Protein AF-A0A0D2YK38-F1 (afdb_monomer_lite)

Foldseek 3Di:
DAFDAFEAAADEDEQDPQQLDWDALDPPGQKTFTQWDAACDPVHPRRIWGNQSRDGHGPPVQDTDHPPPHRGAYPPYPYAYVPQVQRNPDPDDDDRPRPRMDGD

Radius of gyration: 13.83 Å; chains: 1; bounding box: 32×27×35 Å

pLDDT: mean 75.53, std 9.94, range [49.34, 88.62]

Structure (mmCIF, N/CA/C/O backbone):
data_AF-A0A0D2YK38-F1
#
_entry.id   AF-A0A0D2YK38-F1
#
loop_
_atom_site.group_PDB
_atom_site.id
_atom_site.type_symbol
_atom_site.label_atom_id
_atom_site.label_alt_id
_atom_site.label_comp_id
_atom_site.label_asym_id
_atom_site.label_entity_id
_atom_site.label_seq_id
_atom_site.pdbx_PDB_ins_code
_atom_site.Cartn_x
_atom_site.Cartn_y
_atom_site.Cartn_z
_atom_site.occupancy
_atom_site.B_iso_or_equiv
_atom_site.auth_seq_id
_atom_site.auth_comp_id
_atom_site.auth_asym_id
_atom_site.auth_atom_id
_atom_site.pdbx_PDB_model_num
ATOM 1 N N . SER A 1 1 ? 5.611 14.856 10.402 1.00 52.41 1 SER A N 1
ATOM 2 C CA . SER A 1 1 ? 4.220 15.186 10.032 1.00 52.41 1 SER A CA 1
ATOM 3 C C . SER A 1 1 ? 3.268 14.334 10.857 1.00 52.41 1 SER A C 1
ATOM 5 O O . SER A 1 1 ? 3.660 13.229 11.221 1.00 52.41 1 SER A O 1
ATOM 7 N N . ALA A 1 2 ? 2.065 14.821 11.177 1.00 63.31 2 ALA A N 1
ATOM 8 C CA . ALA A 1 2 ? 1.031 13.990 11.799 1.00 63.31 2 ALA A CA 1
ATOM 9 C C . ALA A 1 2 ? 0.548 12.938 10.785 1.00 63.31 2 ALA A C 1
ATOM 11 O O . ALA A 1 2 ? 0.326 13.271 9.622 1.00 63.31 2 ALA A O 1
ATOM 12 N N . ARG A 1 3 ? 0.430 11.668 11.197 1.00 67.94 3 ARG A N 1
ATOM 13 C CA . ARG A 1 3 ? -0.064 10.600 10.313 1.00 67.94 3 ARG A CA 1
ATOM 14 C C . ARG A 1 3 ? -1.569 10.770 10.079 1.00 67.94 3 ARG A C 1
ATOM 16 O O . ARG A 1 3 ? -2.302 11.125 11.000 1.00 67.94 3 ARG A O 1
ATOM 23 N N . THR A 1 4 ? -2.035 10.485 8.867 1.00 80.62 4 THR A N 1
ATOM 24 C CA . THR A 1 4 ? -3.462 10.529 8.521 1.00 80.62 4 THR A CA 1
ATOM 25 C C . THR A 1 4 ? -4.203 9.353 9.164 1.00 80.62 4 THR A C 1
ATOM 27 O O . THR A 1 4 ? -3.755 8.212 9.079 1.00 80.62 4 THR A O 1
ATOM 30 N N . ASN A 1 5 ? -5.352 9.604 9.798 1.00 81.69 5 ASN A N 1
ATOM 31 C CA . ASN A 1 5 ? -6.241 8.535 10.261 1.00 81.69 5 ASN A CA 1
ATOM 32 C C . ASN A 1 5 ? -7.038 7.989 9.063 1.00 81.69 5 ASN A C 1
ATOM 34 O O . ASN A 1 5 ? -7.910 8.680 8.528 1.00 81.69 5 ASN A O 1
ATOM 38 N N . LEU A 1 6 ? -6.757 6.744 8.678 1.00 82.50 6 LEU A N 1
ATOM 39 C CA . LEU A 1 6 ? -7.365 6.065 7.529 1.00 82.50 6 LEU A CA 1
ATOM 40 C C . LEU A 1 6 ? -8.784 5.551 7.801 1.00 82.50 6 LEU A C 1
ATOM 42 O O . LEU A 1 6 ? -9.504 5.208 6.867 1.00 82.50 6 LEU A O 1
ATOM 46 N N . GLY A 1 7 ? -9.214 5.568 9.060 1.00 86.12 7 GLY A N 1
ATOM 47 C CA . GLY A 1 7 ? -10.483 5.027 9.528 1.00 86.12 7 GLY A CA 1
ATOM 48 C C . GLY A 1 7 ? -10.342 3.685 10.241 1.00 86.12 7 GLY A C 1
ATOM 49 O O . GLY A 1 7 ? -9.225 3.267 10.554 1.00 86.12 7 GLY A O 1
ATOM 50 N N . PRO A 1 8 ? -11.484 3.052 10.557 1.00 85.88 8 PRO A N 1
ATOM 51 C CA . PRO A 1 8 ? -11.504 1.770 11.235 1.00 85.88 8 PRO A CA 1
ATOM 52 C C . PRO A 1 8 ? -11.043 0.636 10.312 1.00 85.88 8 PRO A C 1
ATOM 54 O O . PRO A 1 8 ? -11.423 0.601 9.143 1.00 85.88 8 PRO A O 1
ATOM 57 N N . LEU A 1 9 ? -10.289 -0.315 10.862 1.00 83.81 9 LEU A N 1
ATOM 58 C CA . LEU A 1 9 ? -9.950 -1.584 10.216 1.00 83.81 9 LEU A CA 1
ATOM 59 C C . LEU A 1 9 ? -10.381 -2.731 11.131 1.00 83.81 9 LEU A C 1
ATOM 61 O O . LEU A 1 9 ? -9.655 -3.176 12.017 1.00 83.81 9 LEU A O 1
ATOM 65 N N . THR A 1 10 ? -11.638 -3.132 10.984 1.00 82.38 10 THR A N 1
ATOM 66 C CA . THR A 1 10 ? -12.315 -4.057 11.910 1.00 82.38 10 THR A CA 1
ATOM 67 C C . THR A 1 10 ? -12.630 -5.404 11.279 1.00 82.38 10 THR A C 1
ATOM 69 O O . THR A 1 10 ? -13.307 -6.223 11.887 1.00 82.38 10 THR A O 1
ATOM 72 N N . THR A 1 11 ? -12.204 -5.601 10.038 1.00 81.44 11 THR A N 1
ATOM 73 C CA . THR A 1 11 ? -12.379 -6.831 9.275 1.00 81.44 11 THR A CA 1
ATOM 74 C C . THR A 1 11 ? -11.017 -7.270 8.785 1.00 81.44 11 THR A C 1
ATOM 76 O O . THR A 1 11 ? -10.233 -6.425 8.341 1.00 81.44 11 THR A O 1
ATOM 79 N N . GLU A 1 12 ? -10.763 -8.574 8.816 1.00 78.44 12 GLU A N 1
ATOM 80 C CA . GLU A 1 12 ? -9.563 -9.140 8.215 1.00 78.44 12 GLU A CA 1
ATOM 81 C C . GLU A 1 12 ? -9.451 -8.697 6.750 1.00 78.44 12 GLU A C 1
ATOM 83 O O . GLU A 1 12 ? -10.422 -8.713 5.988 1.00 78.44 12 GLU A O 1
ATOM 88 N N . TRP A 1 13 ? -8.250 -8.277 6.364 1.00 82.25 13 TRP A N 1
ATOM 89 C CA . TRP A 1 13 ? -7.923 -7.974 4.982 1.00 82.25 13 TRP A CA 1
ATOM 90 C C . TRP A 1 13 ? -6.752 -8.842 4.555 1.00 82.25 13 TRP A C 1
ATOM 92 O O . TRP A 1 13 ? -5.705 -8.873 5.207 1.00 82.25 13 TRP A O 1
ATOM 102 N N . LYS A 1 14 ? -6.943 -9.536 3.437 1.00 83.62 14 LYS A N 1
ATOM 103 C CA . LYS A 1 14 ? -5.930 -10.388 2.833 1.00 83.62 14 LYS A CA 1
ATOM 104 C C . LYS A 1 14 ? -5.276 -9.648 1.675 1.00 83.62 14 LYS A C 1
ATOM 106 O O . LYS A 1 14 ? -5.978 -9.151 0.796 1.00 83.62 14 LYS A O 1
ATOM 111 N N . TYR A 1 15 ? -3.944 -9.643 1.661 1.00 81.88 15 TYR A N 1
ATOM 112 C CA . TYR A 1 15 ? -3.171 -9.097 0.551 1.00 81.88 15 TYR A CA 1
ATOM 113 C C . TYR A 1 15 ? -3.541 -9.816 -0.759 1.00 81.88 15 TYR A C 1
ATOM 115 O O . TYR A 1 15 ? -3.389 -11.040 -0.823 1.00 81.88 15 TYR A O 1
ATOM 123 N N . PRO A 1 16 ? -4.060 -9.116 -1.786 1.00 87.25 16 PRO A N 1
ATOM 124 C CA . PRO A 1 16 ? -4.478 -9.772 -3.019 1.00 87.25 16 PRO A CA 1
ATOM 125 C C . PRO A 1 16 ? -3.287 -10.316 -3.815 1.00 87.25 16 PRO A C 1
ATOM 127 O O . PRO A 1 16 ? -2.282 -9.629 -3.983 1.00 87.25 16 PRO A O 1
ATOM 130 N N . ASP A 1 17 ? -3.428 -11.504 -4.409 1.00 88.12 17 ASP A N 1
ATOM 131 C CA . ASP A 1 17 ? -2.339 -12.155 -5.159 1.00 88.12 17 ASP A CA 1
ATOM 132 C C . ASP A 1 17 ? -1.817 -11.290 -6.321 1.00 88.12 17 ASP A C 1
ATOM 134 O O . ASP A 1 17 ? -0.618 -11.259 -6.601 1.00 88.12 17 ASP A O 1
ATOM 138 N N . ARG A 1 18 ? -2.700 -10.504 -6.957 1.00 88.62 18 ARG A N 1
ATOM 139 C CA . ARG A 1 18 ? -2.340 -9.575 -8.045 1.00 88.62 18 ARG A CA 1
ATOM 140 C C . ARG A 1 18 ? -1.376 -8.462 -7.620 1.00 88.62 18 ARG A C 1
ATOM 142 O O . ARG A 1 18 ? -0.759 -7.837 -8.473 1.00 88.62 18 ARG A O 1
ATOM 149 N N . CYS A 1 19 ? -1.271 -8.191 -6.323 1.00 87.94 19 CYS A N 1
ATOM 150 C CA . CYS A 1 19 ? -0.469 -7.099 -5.782 1.00 87.94 19 CYS A CA 1
ATOM 151 C C . CYS A 1 19 ? 1.002 -7.490 -5.587 1.00 87.94 19 CYS A C 1
ATOM 153 O O . CYS A 1 19 ? 1.830 -6.641 -5.279 1.00 87.94 19 CYS A O 1
ATOM 155 N N . THR A 1 20 ? 1.344 -8.758 -5.833 1.00 85.44 20 THR A N 1
ATOM 156 C CA . THR A 1 20 ? 2.697 -9.313 -5.672 1.00 85.44 20 THR A CA 1
ATOM 157 C C . THR A 1 20 ? 3.666 -8.973 -6.811 1.00 85.44 20 THR A C 1
ATOM 159 O O . THR A 1 20 ? 4.852 -9.297 -6.724 1.00 85.44 20 THR A O 1
ATOM 162 N N . VAL A 1 21 ? 3.200 -8.299 -7.868 1.00 85.94 21 VAL A N 1
ATOM 163 C CA . VAL A 1 21 ? 4.048 -7.879 -8.991 1.00 85.94 21 VAL A CA 1
ATOM 164 C C . VAL A 1 21 ? 4.973 -6.736 -8.548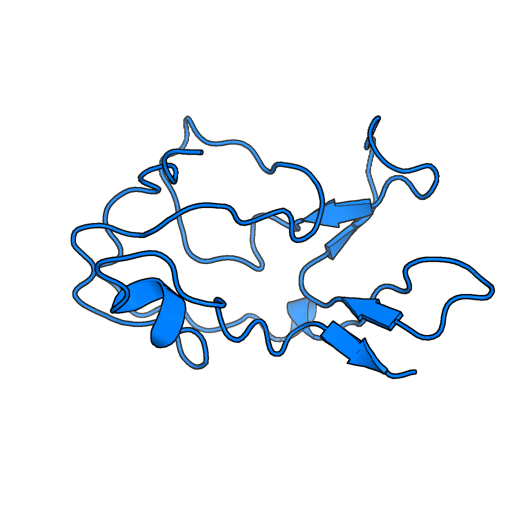 1.00 85.94 21 VAL A C 1
ATOM 166 O O . VAL A 1 21 ? 4.473 -5.685 -8.142 1.00 85.94 21 VAL A O 1
ATOM 169 N N . PRO A 1 22 ? 6.308 -6.904 -8.620 1.00 85.81 22 PRO A N 1
ATOM 170 C CA . PRO A 1 22 ? 7.243 -5.842 -8.279 1.00 85.81 22 PRO A CA 1
ATOM 171 C C . PRO A 1 22 ? 7.327 -4.809 -9.410 1.00 85.81 22 PRO A C 1
ATOM 173 O O . PRO A 1 22 ? 7.564 -5.153 -10.569 1.00 85.81 22 PRO A O 1
ATOM 176 N N . VAL A 1 23 ? 7.174 -3.532 -9.066 1.00 85.19 23 VAL A N 1
ATOM 177 C CA . VAL A 1 23 ? 7.364 -2.389 -9.965 1.00 85.19 23 VAL A CA 1
ATOM 178 C C . VAL A 1 23 ? 8.687 -1.713 -9.634 1.00 85.19 23 VAL A C 1
ATOM 180 O O . VAL A 1 23 ? 8.913 -1.277 -8.508 1.00 85.19 23 VAL A O 1
ATOM 183 N N . THR A 1 24 ? 9.581 -1.655 -10.616 1.00 82.56 24 THR A N 1
ATOM 184 C CA . THR A 1 24 ? 10.926 -1.087 -10.468 1.00 82.56 24 THR A CA 1
ATOM 185 C C . THR A 1 24 ? 10.891 0.434 -10.417 1.00 82.56 24 THR A C 1
ATOM 187 O O . THR A 1 24 ? 10.172 1.046 -11.207 1.00 82.56 24 THR A O 1
ATOM 190 N N . ASP A 1 25 ? 11.734 1.038 -9.578 1.00 74.56 25 ASP A N 1
ATOM 191 C CA . ASP A 1 25 ? 11.856 2.501 -9.477 1.00 74.56 25 ASP A CA 1
ATOM 192 C C . ASP A 1 25 ? 12.244 3.152 -10.808 1.00 74.56 25 ASP A C 1
ATOM 194 O O . ASP A 1 25 ? 11.672 4.140 -11.251 1.00 74.56 25 ASP A O 1
ATOM 198 N N . CYS A 1 26 ? 13.229 2.576 -11.489 1.00 77.19 26 CYS A N 1
ATOM 199 C CA . CYS A 1 26 ? 13.725 3.065 -12.764 1.00 77.19 26 CYS A CA 1
ATOM 200 C C . CYS A 1 26 ? 14.460 1.950 -13.513 1.00 77.19 26 CYS A C 1
ATOM 202 O O . CYS A 1 26 ? 14.802 0.922 -12.930 1.00 77.19 26 CYS A O 1
ATOM 204 N N . SER A 1 27 ? 14.758 2.170 -14.796 1.00 80.81 27 SER A N 1
ATOM 205 C CA . SER A 1 27 ? 15.430 1.179 -15.653 1.00 80.81 27 SER A CA 1
ATOM 206 C C . SER A 1 27 ? 16.836 0.780 -15.188 1.00 80.81 27 SER A C 1
ATOM 208 O O . SER A 1 27 ? 17.336 -0.260 -15.605 1.00 80.81 27 SER A O 1
ATOM 210 N N . THR A 1 28 ? 17.479 1.591 -14.345 1.00 85.75 28 THR A N 1
ATOM 211 C CA . THR A 1 28 ? 18.815 1.332 -13.780 1.00 85.75 28 THR A CA 1
ATOM 212 C C . THR A 1 28 ? 18.799 1.135 -12.265 1.00 85.75 28 THR A C 1
ATOM 214 O O . THR A 1 28 ? 19.858 1.046 -11.648 1.00 85.75 28 THR A O 1
ATOM 217 N N . CYS A 1 29 ? 17.623 1.145 -11.644 1.00 83.56 29 CYS A N 1
ATOM 218 C CA . CYS A 1 29 ? 17.484 1.084 -10.199 1.00 83.56 29 CYS A CA 1
ATOM 219 C C . CYS A 1 29 ? 17.439 -0.370 -9.738 1.00 83.56 29 CYS A C 1
ATOM 221 O O . CYS A 1 29 ? 16.886 -1.227 -10.419 1.00 83.56 29 CYS A O 1
ATOM 223 N N . THR A 1 30 ? 17.977 -0.628 -8.549 1.00 85.38 30 THR A N 1
ATOM 224 C CA . THR A 1 30 ? 18.004 -1.968 -7.944 1.00 85.38 30 THR A CA 1
ATOM 225 C C . THR A 1 30 ? 16.917 -2.161 -6.887 1.00 85.38 30 THR A C 1
ATOM 227 O O . THR A 1 30 ? 16.977 -3.101 -6.106 1.00 85.38 30 THR A O 1
ATOM 230 N N . ASN A 1 31 ? 15.940 -1.252 -6.816 1.00 81.00 31 ASN A N 1
ATOM 231 C CA . ASN A 1 31 ? 14.814 -1.330 -5.890 1.00 81.00 31 ASN A CA 1
ATOM 232 C C . ASN A 1 31 ? 13.511 -1.501 -6.671 1.00 81.00 31 ASN A C 1
ATOM 234 O O . ASN A 1 31 ? 13.302 -0.849 -7.702 1.00 81.00 31 ASN A O 1
ATOM 238 N N . ALA A 1 32 ? 12.623 -2.340 -6.147 1.00 82.38 32 ALA A N 1
ATOM 239 C CA . ALA A 1 32 ? 11.269 -2.500 -6.654 1.00 82.38 32 ALA A CA 1
ATOM 240 C C . ALA A 1 32 ? 10.249 -2.538 -5.514 1.00 82.38 32 ALA A C 1
ATOM 242 O O . ALA A 1 32 ? 10.571 -2.989 -4.412 1.00 82.38 32 ALA A O 1
ATOM 243 N N . TRP A 1 33 ? 9.018 -2.105 -5.800 1.00 83.19 33 TRP A N 1
ATOM 244 C CA . TRP A 1 33 ? 7.906 -2.095 -4.852 1.00 83.19 33 TRP A CA 1
ATOM 245 C C . TRP A 1 33 ? 6.680 -2.832 -5.380 1.00 83.19 33 TRP A C 1
ATOM 247 O O . TRP A 1 33 ? 6.300 -2.688 -6.538 1.00 83.19 33 TRP A O 1
ATOM 257 N N . GLN A 1 34 ? 6.040 -3.605 -4.511 1.00 86.75 34 GLN A N 1
ATOM 258 C CA . GLN A 1 34 ? 4.734 -4.218 -4.761 1.00 86.75 34 GLN A CA 1
ATOM 259 C C . GLN A 1 34 ? 3.573 -3.242 -4.489 1.00 86.75 34 GLN A C 1
ATOM 261 O O . GLN A 1 34 ? 3.760 -2.163 -3.917 1.00 86.75 34 GLN A O 1
ATOM 266 N N . GLY A 1 35 ? 2.357 -3.627 -4.889 1.00 85.56 35 GLY A N 1
ATOM 267 C CA . GLY A 1 35 ? 1.144 -2.833 -4.644 1.00 85.56 35 GLY A CA 1
ATOM 268 C C . GLY A 1 35 ? 1.102 -1.495 -5.389 1.00 85.56 35 GLY A C 1
ATOM 269 O O . GLY A 1 35 ? 0.507 -0.536 -4.899 1.00 85.56 35 GLY A O 1
ATOM 270 N N . GLN A 1 36 ? 1.755 -1.428 -6.549 1.00 87.00 36 GLN A N 1
ATOM 271 C CA . GLN A 1 36 ? 1.825 -0.245 -7.402 1.00 87.00 36 GLN A CA 1
ATOM 272 C C . GLN A 1 36 ? 1.002 -0.435 -8.681 1.00 87.00 36 GLN A C 1
ATOM 274 O O . GLN A 1 36 ? 0.851 -1.552 -9.177 1.00 87.00 36 GLN A O 1
ATOM 279 N N . THR A 1 37 ? 0.525 0.668 -9.252 1.00 86.44 37 THR A N 1
ATOM 280 C CA . THR A 1 37 ? -0.100 0.724 -10.577 1.00 86.44 37 THR A CA 1
ATOM 281 C C . THR A 1 37 ? 0.462 1.886 -11.392 1.00 86.44 37 THR A C 1
ATOM 283 O O . THR A 1 37 ? 0.957 2.879 -10.853 1.00 86.44 37 THR A O 1
ATOM 286 N N . CYS A 1 38 ? 0.368 1.779 -12.715 1.00 83.94 38 CYS A N 1
ATOM 287 C CA . CYS A 1 38 ? 0.675 2.879 -13.621 1.00 83.94 38 CYS A CA 1
ATOM 288 C C . CYS A 1 38 ? -0.469 3.904 -13.634 1.00 83.94 38 CYS A C 1
ATOM 290 O O . CYS A 1 38 ? -1.647 3.541 -13.591 1.00 83.94 38 CYS A O 1
ATOM 292 N N . GLY A 1 39 ? -0.132 5.182 -13.772 1.00 81.88 39 GLY A N 1
ATOM 293 C CA . GLY A 1 39 ? -1.083 6.268 -13.972 1.00 81.88 39 GLY A CA 1
ATOM 294 C C . GLY A 1 39 ? -0.388 7.617 -14.128 1.00 81.88 39 GLY A C 1
ATOM 295 O O . GLY A 1 39 ? 0.737 7.704 -14.611 1.00 81.88 39 GLY A O 1
ATOM 296 N N . ASN A 1 40 ? -1.086 8.693 -13.766 1.00 80.19 40 ASN A N 1
ATOM 297 C CA . ASN A 1 40 ? -0.535 10.041 -13.847 1.00 80.19 40 ASN A CA 1
ATOM 298 C C . ASN A 1 40 ? -0.056 10.485 -12.463 1.00 80.19 40 ASN A C 1
ATOM 300 O O . ASN A 1 40 ? -0.849 10.984 -11.662 1.00 80.19 40 ASN A O 1
ATOM 304 N N . ASN A 1 41 ? 1.232 10.284 -12.186 1.00 77.12 41 ASN A N 1
ATOM 305 C CA . ASN A 1 41 ? 1.864 10.779 -10.972 1.00 77.12 41 ASN A CA 1
ATOM 306 C C . ASN A 1 41 ? 2.785 11.958 -11.310 1.00 77.12 41 ASN A C 1
ATOM 308 O O . ASN A 1 41 ? 3.741 11.808 -12.057 1.00 77.12 41 ASN A O 1
ATOM 312 N N . LYS A 1 42 ? 2.498 13.135 -10.750 1.00 77.69 42 LYS A N 1
ATOM 313 C CA . LYS A 1 42 ? 3.306 14.352 -10.937 1.00 77.69 42 LYS A CA 1
ATOM 314 C C . LYS A 1 42 ? 4.610 14.353 -10.128 1.00 77.69 42 LYS A C 1
ATOM 316 O O . LYS A 1 42 ? 5.467 15.199 -10.361 1.00 77.69 42 LYS A O 1
ATOM 321 N N . ASP A 1 43 ? 4.725 13.456 -9.156 1.00 75.19 43 ASP A N 1
ATOM 322 C CA . ASP A 1 43 ? 5.818 13.418 -8.188 1.00 75.19 43 ASP A CA 1
ATOM 323 C C . ASP A 1 43 ? 6.879 12.354 -8.536 1.00 75.19 43 ASP A C 1
ATOM 325 O O . ASP A 1 43 ? 7.889 12.251 -7.844 1.00 75.19 43 ASP A O 1
ATOM 329 N N . ASN A 1 44 ? 6.693 11.592 -9.623 1.00 76.25 44 ASN A N 1
ATOM 330 C CA . ASN A 1 44 ? 7.739 10.777 -10.247 1.00 76.25 44 ASN A CA 1
ATOM 331 C C . ASN A 1 44 ? 7.585 10.755 -11.776 1.00 76.25 44 ASN A C 1
ATOM 333 O O . ASN A 1 44 ? 6.497 10.961 -12.305 1.00 76.25 44 ASN A O 1
ATOM 337 N N . THR A 1 45 ? 8.677 10.530 -12.504 1.00 77.69 45 THR A N 1
ATOM 338 C CA . THR A 1 45 ? 8.681 10.568 -13.980 1.00 77.69 45 THR A CA 1
ATOM 339 C C . THR A 1 45 ? 8.130 9.292 -14.614 1.00 77.69 45 THR A C 1
ATOM 341 O O . THR A 1 45 ? 7.818 9.277 -15.803 1.00 77.69 45 THR A O 1
ATOM 344 N N . GLN A 1 46 ? 8.004 8.227 -13.828 1.00 78.81 46 GLN A N 1
ATOM 345 C CA . GLN A 1 46 ? 7.561 6.901 -14.239 1.00 78.81 46 GLN A CA 1
ATOM 346 C C . GLN A 1 46 ? 6.030 6.770 -14.252 1.00 78.81 46 GLN A C 1
ATOM 348 O O . GLN A 1 46 ? 5.505 5.794 -14.786 1.00 78.81 46 GLN A O 1
ATOM 353 N N . GLY A 1 47 ? 5.306 7.733 -13.672 1.00 81.75 47 GLY A N 1
ATOM 354 C CA . GLY A 1 47 ? 3.850 7.695 -13.541 1.00 81.75 47 GLY A CA 1
ATOM 355 C C . GLY A 1 47 ? 3.350 6.626 -12.564 1.00 81.75 47 GLY A C 1
ATOM 356 O O . GLY A 1 47 ? 2.194 6.221 -12.635 1.00 81.75 47 GLY A O 1
ATOM 357 N N . VAL A 1 48 ? 4.198 6.135 -11.661 1.00 82.25 48 VAL A N 1
ATOM 358 C CA . VAL A 1 48 ? 3.836 5.061 -10.725 1.00 82.25 48 VAL A CA 1
ATOM 359 C C . VAL A 1 48 ? 3.092 5.642 -9.524 1.00 82.25 48 VAL A C 1
ATOM 361 O O . VAL A 1 48 ? 3.495 6.664 -8.968 1.00 82.25 48 VAL A O 1
ATOM 364 N N . LEU A 1 49 ? 2.008 5.007 -9.095 1.00 83.50 49 LEU A N 1
ATOM 365 C CA . LEU A 1 49 ? 1.276 5.352 -7.877 1.00 83.50 49 LEU A CA 1
ATOM 366 C C . LEU A 1 49 ? 0.880 4.084 -7.120 1.00 83.50 49 LEU A C 1
ATOM 368 O O . LEU A 1 49 ? 0.836 3.000 -7.699 1.00 83.50 49 LEU A O 1
ATOM 372 N N . ASP A 1 50 ? 0.532 4.237 -5.845 1.00 83.56 50 ASP A N 1
ATOM 373 C CA . ASP A 1 50 ? 0.000 3.125 -5.066 1.00 83.56 50 ASP A CA 1
ATOM 374 C C . ASP A 1 50 ? -1.333 2.640 -5.663 1.00 83.56 50 ASP A C 1
ATOM 376 O O . ASP A 1 50 ? -2.267 3.421 -5.877 1.00 83.56 50 ASP A O 1
ATOM 380 N N . ASP A 1 51 ? -1.438 1.332 -5.889 1.00 87.00 51 ASP A N 1
ATOM 381 C CA . ASP A 1 51 ? -2.683 0.687 -6.291 1.00 87.00 51 ASP A CA 1
ATOM 382 C C . ASP A 1 51 ? -3.600 0.576 -5.078 1.00 87.00 51 ASP A C 1
ATOM 384 O O . ASP A 1 51 ? -3.363 -0.215 -4.170 1.00 87.00 51 ASP A O 1
ATOM 388 N N . THR A 1 52 ? -4.666 1.368 -5.067 1.00 85.94 52 THR A N 1
ATOM 389 C CA . THR A 1 52 ? -5.554 1.537 -3.915 1.00 85.94 52 THR A CA 1
ATOM 390 C C . THR A 1 52 ? -6.185 0.255 -3.399 1.00 85.94 52 THR A C 1
ATOM 392 O O . THR A 1 52 ? -6.532 0.210 -2.220 1.00 85.94 52 THR A O 1
ATOM 395 N N . ASP A 1 53 ? -6.350 -0.736 -4.265 1.00 86.94 53 ASP A N 1
ATOM 396 C CA . ASP A 1 53 ? -6.984 -2.020 -3.968 1.00 86.94 53 ASP A CA 1
ATOM 397 C C . ASP A 1 53 ? -5.955 -3.051 -3.464 1.00 86.94 53 ASP A C 1
ATOM 399 O O . ASP A 1 53 ? -6.321 -4.105 -2.945 1.00 86.94 53 ASP A O 1
ATOM 403 N N . CYS A 1 54 ? -4.662 -2.735 -3.585 1.00 86.06 54 CYS A N 1
ATOM 404 C CA . CYS A 1 54 ? -3.549 -3.454 -2.969 1.00 86.06 54 CYS A CA 1
ATOM 405 C C . CYS A 1 54 ? -3.230 -2.984 -1.546 1.00 86.06 54 CYS A C 1
ATOM 407 O O . CYS A 1 54 ? -2.223 -3.402 -0.974 1.00 86.06 54 CYS A O 1
ATOM 409 N N . TRP A 1 55 ? -4.085 -2.140 -0.968 1.00 82.62 55 TRP A N 1
ATOM 410 C CA . TRP A 1 55 ? -4.001 -1.679 0.415 1.00 82.62 55 TRP A CA 1
ATOM 411 C C . TRP A 1 55 ? -5.318 -1.959 1.150 1.00 82.62 55 TRP A C 1
ATOM 413 O O . TRP A 1 55 ? -6.369 -2.046 0.508 1.00 82.62 55 TRP A O 1
ATOM 423 N N . PRO A 1 56 ? -5.303 -2.077 2.493 1.00 83.12 56 PRO A N 1
ATOM 424 C CA . PRO A 1 56 ? -6.536 -2.246 3.249 1.00 83.12 56 PRO A CA 1
ATOM 425 C C . PRO A 1 56 ? -7.527 -1.081 3.036 1.00 83.12 56 PRO A C 1
ATOM 427 O O . PRO A 1 56 ? -7.113 0.041 2.714 1.00 83.12 56 PRO A O 1
ATOM 430 N N . PRO A 1 57 ? -8.841 -1.318 3.220 1.00 83.50 57 PRO A N 1
ATOM 431 C CA . PRO A 1 57 ? -9.863 -0.300 3.021 1.00 83.50 57 PRO A CA 1
ATOM 432 C C . PRO A 1 57 ? -9.646 0.918 3.913 1.00 83.50 57 PRO A C 1
ATOM 434 O O . PRO A 1 57 ? -9.274 0.810 5.077 1.00 83.50 57 PRO A O 1
ATOM 437 N N . ARG A 1 58 ? -9.960 2.090 3.371 1.00 84.38 58 ARG A N 1
ATOM 438 C CA . ARG A 1 58 ? -9.787 3.394 4.017 1.00 84.38 58 ARG A CA 1
ATOM 439 C C . ARG A 1 58 ? -11.033 4.250 3.829 1.00 84.38 58 ARG A C 1
ATOM 441 O O . ARG A 1 58 ? -11.884 3.955 2.990 1.00 84.38 58 ARG A O 1
ATOM 448 N N . LYS A 1 59 ? -11.125 5.355 4.567 1.00 83.12 59 LYS A N 1
ATOM 449 C CA . LYS A 1 59 ? -12.156 6.380 4.352 1.00 83.12 59 LYS A CA 1
ATOM 450 C C . LYS A 1 59 ? -12.125 6.862 2.899 1.00 83.12 59 LYS A C 1
ATOM 452 O O . LYS A 1 59 ? -11.068 7.218 2.383 1.00 83.12 59 LYS A O 1
ATOM 457 N N . SER A 1 60 ? -13.296 6.938 2.271 1.00 74.62 60 SER A N 1
ATOM 458 C CA . SER A 1 60 ? -13.468 7.330 0.863 1.00 74.62 60 SER A CA 1
ATOM 459 C C . SER A 1 60 ? -12.909 8.715 0.521 1.00 74.62 60 SER A C 1
ATOM 461 O O . SER A 1 60 ? -12.563 8.970 -0.627 1.00 74.62 60 SER A O 1
ATOM 463 N N . SER A 1 61 ? -12.777 9.602 1.510 1.00 77.00 61 SER A N 1
ATOM 464 C CA . SER A 1 61 ? -12.184 10.933 1.352 1.00 77.00 61 SER A CA 1
ATOM 465 C C . SER A 1 61 ? -10.656 10.929 1.217 1.00 77.00 61 SER A C 1
ATOM 467 O O . SER A 1 61 ? -10.066 11.992 1.045 1.00 77.00 61 SER A O 1
ATOM 469 N N . ILE A 1 62 ? -9.999 9.773 1.354 1.00 76.19 62 ILE A N 1
ATOM 470 C CA . ILE A 1 62 ? -8.540 9.646 1.311 1.00 76.19 62 ILE A CA 1
ATOM 471 C C . ILE A 1 62 ? -8.143 9.038 -0.034 1.00 76.19 62 ILE A C 1
ATOM 473 O O . ILE A 1 62 ? -8.411 7.8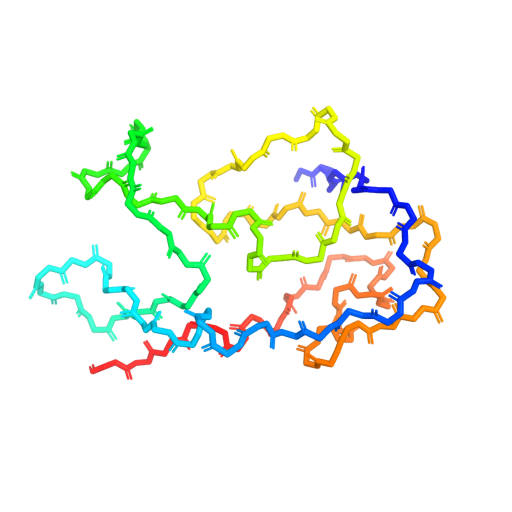68 -0.317 1.00 76.19 62 ILE A O 1
ATOM 477 N N . ALA A 1 63 ? -7.503 9.845 -0.874 1.00 71.56 63 ALA A N 1
ATOM 478 C CA . ALA A 1 63 ? -6.946 9.406 -2.148 1.00 71.56 63 ALA A CA 1
ATOM 479 C C . ALA A 1 63 ? -5.565 8.755 -1.961 1.00 71.56 63 ALA A C 1
ATOM 481 O O . ALA A 1 63 ? -4.895 9.001 -0.956 1.00 71.56 63 ALA A O 1
ATOM 482 N N . ALA A 1 64 ? -5.147 7.945 -2.940 1.00 63.72 64 ALA A N 1
ATOM 483 C CA . ALA A 1 64 ? -3.757 7.509 -3.031 1.00 63.72 64 ALA A CA 1
ATOM 484 C C . ALA A 1 64 ? -2.828 8.715 -3.114 1.00 63.72 64 ALA A C 1
ATOM 486 O O . ALA A 1 64 ? -3.062 9.639 -3.895 1.00 63.72 64 ALA A O 1
ATOM 487 N N . GLY A 1 65 ? -1.795 8.697 -2.276 1.00 63.94 65 GLY A N 1
ATOM 488 C CA . GLY A 1 65 ? -0.665 9.603 -2.394 1.00 63.94 65 GLY A CA 1
ATOM 489 C C . GLY A 1 65 ? 0.389 9.044 -3.345 1.00 63.94 65 GLY A C 1
ATOM 490 O O . GLY A 1 65 ? 0.151 8.106 -4.106 1.00 63.94 65 GLY A O 1
ATOM 491 N N . ASN A 1 66 ? 1.584 9.622 -3.267 1.00 61.91 66 ASN A N 1
ATOM 492 C CA . ASN A 1 66 ? 2.750 9.083 -3.956 1.00 61.91 66 ASN A CA 1
ATOM 493 C C . ASN A 1 66 ? 3.082 7.692 -3.442 1.00 61.91 66 ASN A C 1
ATOM 495 O O . ASN A 1 66 ? 2.968 7.448 -2.239 1.00 61.91 66 ASN A O 1
ATOM 499 N N . ALA A 1 67 ? 3.537 6.848 -4.369 1.00 61.34 67 ALA A N 1
ATOM 500 C CA . ALA A 1 67 ? 4.026 5.506 -4.108 1.00 61.34 67 ALA A CA 1
ATOM 501 C C . ALA A 1 67 ? 4.831 5.455 -2.802 1.00 61.34 67 ALA A C 1
ATOM 503 O O . ALA A 1 67 ? 5.787 6.217 -2.625 1.00 61.34 67 ALA A O 1
ATOM 504 N N . VAL A 1 68 ? 4.434 4.567 -1.886 1.00 61.56 68 VAL A N 1
ATOM 505 C CA . VAL A 1 68 ? 5.194 4.229 -0.666 1.00 61.56 68 VAL A CA 1
ATOM 506 C C . VAL A 1 68 ? 5.385 5.396 0.326 1.00 61.56 68 VAL A C 1
ATOM 508 O O . VAL A 1 68 ? 6.124 5.274 1.303 1.00 61.56 68 VAL A O 1
ATOM 511 N N . ASN A 1 69 ? 4.684 6.524 0.174 1.00 67.19 69 ASN A N 1
ATOM 512 C CA . ASN A 1 69 ? 4.911 7.706 1.021 1.00 67.19 69 ASN A CA 1
ATOM 513 C C . ASN A 1 69 ? 4.175 7.667 2.380 1.00 67.19 69 ASN A C 1
ATOM 515 O O . ASN A 1 69 ? 3.990 8.695 3.030 1.00 67.19 69 ASN A O 1
ATOM 519 N N . GLY A 1 70 ? 3.744 6.475 2.811 1.00 66.94 70 GLY A N 1
ATOM 520 C CA . GLY A 1 70 ? 3.085 6.239 4.095 1.00 66.94 70 GLY A CA 1
ATOM 521 C C . GLY A 1 70 ? 1.671 6.824 4.172 1.00 66.94 70 GLY A C 1
ATOM 522 O O . GLY A 1 70 ? 1.473 7.993 4.484 1.00 66.94 70 GLY A O 1
ATOM 523 N N . TRP A 1 71 ? 0.664 5.974 3.977 1.00 74.88 71 TRP A N 1
ATOM 524 C CA . TRP A 1 71 ? -0.748 6.373 3.960 1.00 74.88 71 TRP A CA 1
ATOM 525 C C . TRP A 1 71 ? -1.256 6.929 5.294 1.00 74.88 71 TRP A C 1
ATOM 527 O O . TRP A 1 71 ? -2.094 7.830 5.314 1.00 74.88 71 TRP A O 1
ATOM 537 N N . GLY A 1 72 ? -0.763 6.393 6.415 1.00 79.06 72 GLY A N 1
ATOM 538 C CA . GLY A 1 72 ? -1.239 6.759 7.743 1.00 79.06 72 GLY A CA 1
ATOM 539 C C . GLY A 1 72 ? -1.337 5.572 8.695 1.00 79.06 72 GLY A C 1
ATOM 540 O O . GLY A 1 72 ? -0.471 4.699 8.685 1.00 79.06 72 GLY A O 1
ATOM 541 N N . PHE A 1 73 ? -2.371 5.575 9.538 1.00 76.19 73 PHE A N 1
ATOM 542 C CA . PHE A 1 73 ? -2.687 4.500 10.486 1.00 76.19 73 PHE A CA 1
ATOM 543 C C . PHE A 1 73 ? -4.197 4.234 10.541 1.00 76.19 73 PHE A C 1
ATOM 545 O O . PHE A 1 73 ? -5.005 5.132 10.275 1.00 76.19 73 PHE A O 1
ATOM 552 N N . TYR A 1 74 ? -4.571 3.012 10.918 1.00 79.81 74 TYR A N 1
ATOM 553 C CA . TYR A 1 74 ? -5.961 2.616 11.145 1.00 79.81 74 TYR A CA 1
ATOM 554 C C . TYR A 1 74 ? -6.323 2.771 12.622 1.00 79.81 74 TYR A C 1
ATOM 556 O O . TYR A 1 74 ? -5.538 2.425 13.501 1.00 79.81 74 TYR A O 1
ATOM 564 N N . SER A 1 75 ? -7.501 3.323 12.914 1.00 79.69 75 SER A N 1
ATOM 565 C CA . SER A 1 75 ? -7.998 3.442 14.286 1.00 79.69 75 SER A CA 1
ATOM 566 C C . SER A 1 75 ? -9.525 3.620 14.311 1.00 79.69 75 SER A C 1
ATOM 568 O O . SER A 1 75 ? -10.026 4.556 13.671 1.00 79.69 75 SER A O 1
ATOM 570 N N . PRO A 1 76 ? -10.263 2.774 15.060 1.00 80.62 76 PRO A N 1
ATOM 571 C CA . PRO A 1 76 ? -9.785 1.558 15.734 1.00 80.62 76 PRO A CA 1
ATOM 572 C C . PRO A 1 76 ? -9.358 0.472 14.731 1.00 80.62 76 PRO A C 1
ATOM 574 O O . PRO A 1 76 ? -9.952 0.352 13.662 1.00 80.62 76 PRO A O 1
ATOM 577 N N . ALA A 1 77 ? -8.353 -0.329 15.079 1.00 72.38 77 ALA A N 1
ATOM 578 C CA . ALA A 1 77 ? -7.984 -1.532 14.339 1.00 72.38 77 ALA A CA 1
ATOM 579 C C . ALA A 1 77 ? -8.185 -2.740 15.263 1.00 72.38 77 ALA A C 1
ATOM 581 O O . ALA A 1 77 ? -7.517 -2.835 16.290 1.00 72.38 77 ALA A O 1
ATOM 582 N N . PHE A 1 78 ? -9.159 -3.599 14.951 1.00 72.06 78 PHE A N 1
ATOM 583 C CA . PHE A 1 78 ? -9.431 -4.818 15.734 1.00 72.06 78 PHE A CA 1
ATOM 584 C C . PHE A 1 78 ? -8.830 -6.064 15.086 1.00 72.06 78 PHE A C 1
ATOM 586 O O . PHE A 1 78 ? -8.625 -7.056 15.771 1.00 72.06 78 PHE A O 1
ATOM 593 N N . GLU A 1 79 ? -8.523 -5.981 13.793 1.00 72.81 79 GLU A N 1
ATOM 594 C CA . GLU A 1 79 ? -7.869 -7.028 13.021 1.00 72.81 79 GLU A CA 1
ATOM 595 C C . GLU A 1 79 ? -6.682 -6.412 12.284 1.00 72.81 79 GLU A C 1
ATOM 597 O O . GLU A 1 79 ? -6.808 -5.362 11.642 1.00 72.81 79 GLU A O 1
ATOM 602 N N . CYS A 1 80 ? -5.520 -7.053 12.382 1.00 69.19 80 CYS A N 1
ATOM 603 C CA . CYS A 1 80 ? -4.329 -6.617 11.668 1.00 69.19 80 CYS A CA 1
ATOM 604 C C . CYS A 1 80 ? -4.206 -7.404 10.360 1.00 69.19 80 CYS A C 1
ATOM 606 O O . CYS A 1 80 ? -4.222 -8.634 10.396 1.00 69.19 80 CYS A O 1
ATOM 608 N N . PRO A 1 81 ? -4.054 -6.743 9.199 1.00 68.44 81 PRO A N 1
ATOM 609 C CA . PRO A 1 81 ? -3.866 -7.462 7.954 1.00 68.44 81 PRO A CA 1
ATOM 610 C C . PRO A 1 81 ? -2.612 -8.326 8.000 1.00 68.44 81 PRO A C 1
ATOM 612 O O . PRO A 1 81 ? -1.585 -7.916 8.552 1.00 68.44 81 PRO A O 1
ATOM 615 N N . GLN A 1 82 ? -2.682 -9.506 7.390 1.00 68.44 82 GLN A N 1
ATOM 616 C CA . GLN A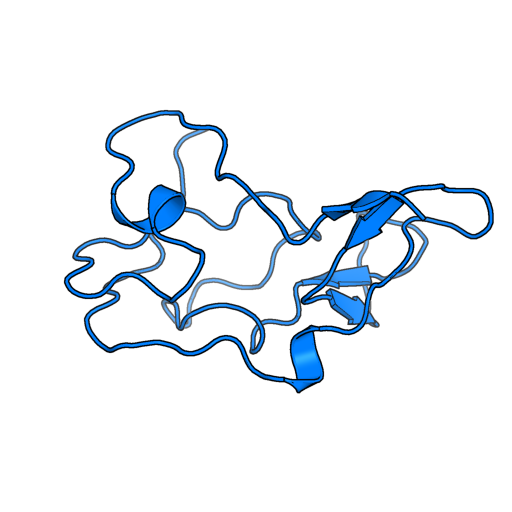 1 82 ? -1.563 -10.439 7.371 1.00 68.44 82 GLN A CA 1
ATOM 617 C C . GLN A 1 82 ? -0.325 -9.772 6.749 1.00 68.44 82 GLN A C 1
ATOM 619 O O . GLN A 1 82 ? -0.360 -9.328 5.603 1.00 68.44 82 GLN A O 1
ATOM 624 N N . GLY A 1 83 ? 0.766 -9.682 7.518 1.00 64.81 83 GLY A N 1
ATOM 625 C CA . GLY A 1 83 ? 2.004 -9.009 7.101 1.00 64.81 83 GLY A CA 1
ATOM 626 C C . GLY A 1 83 ? 2.071 -7.498 7.381 1.00 64.81 83 GLY A C 1
ATOM 627 O O . GLY A 1 83 ? 3.079 -6.88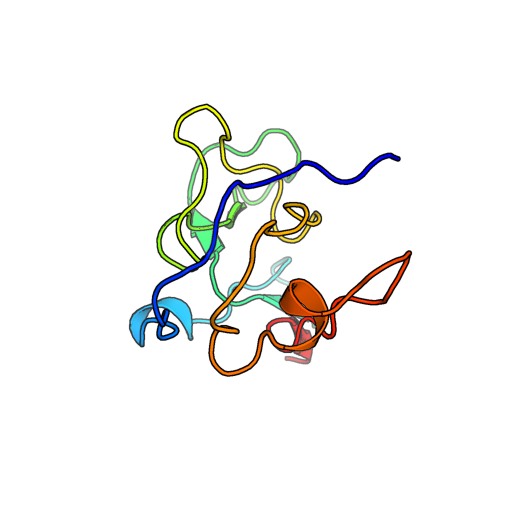6 7.043 1.00 64.81 83 GLY A O 1
ATOM 628 N N . TYR A 1 84 ? 1.056 -6.902 8.025 1.00 68.56 84 TYR A N 1
ATOM 629 C CA . TYR A 1 84 ? 0.961 -5.456 8.310 1.00 68.56 84 TYR A CA 1
ATOM 630 C C . TYR A 1 84 ? 0.754 -5.122 9.800 1.00 68.56 84 TYR A C 1
ATOM 632 O O . TYR A 1 84 ? 0.260 -4.047 10.152 1.00 68.56 84 TYR A O 1
ATOM 640 N N . GLU A 1 85 ? 1.141 -6.024 10.700 1.00 69.44 85 GLU A N 1
ATOM 641 C CA . GLU A 1 85 ? 0.928 -5.893 12.149 1.00 69.44 85 GLU A CA 1
ATOM 642 C C . GLU A 1 85 ? 1.544 -4.610 12.738 1.00 69.44 85 GLU A C 1
ATOM 644 O O . GLU A 1 85 ? 0.929 -3.944 13.573 1.00 69.44 85 GLU A O 1
ATOM 649 N N . THR A 1 86 ? 2.704 -4.179 12.231 1.00 64.62 86 THR A N 1
ATOM 650 C CA . THR A 1 86 ? 3.366 -2.934 12.658 1.00 64.62 86 THR A CA 1
ATOM 651 C C . THR A 1 86 ? 2.529 -1.689 12.343 1.00 64.62 86 THR A C 1
ATOM 653 O O . THR A 1 86 ? 2.477 -0.764 13.146 1.00 64.62 86 THR A O 1
ATOM 656 N N . ALA A 1 87 ? 1.824 -1.655 11.206 1.00 63.75 87 ALA A N 1
ATOM 657 C CA . ALA A 1 87 ? 0.954 -0.528 10.848 1.00 63.75 87 ALA A CA 1
ATOM 658 C C . ALA A 1 87 ? -0.330 -0.476 11.697 1.00 63.75 87 ALA A C 1
ATOM 660 O O . ALA A 1 87 ? -0.924 0.590 11.862 1.00 63.75 87 ALA A O 1
ATOM 661 N N . CYS A 1 88 ? -0.749 -1.629 12.217 1.00 64.31 88 CYS A N 1
ATOM 662 C CA . CYS A 1 88 ? -1.970 -1.825 12.992 1.00 64.31 88 CYS A CA 1
ATOM 663 C C . CYS A 1 88 ? -1.780 -1.528 14.491 1.00 64.31 88 CYS A C 1
ATOM 665 O O . CYS A 1 88 ? -2.686 -1.012 15.140 1.00 64.31 88 CYS A O 1
ATOM 667 N N . THR A 1 89 ? -0.594 -1.816 15.034 1.00 68.00 89 THR A N 1
ATOM 668 C CA . THR A 1 89 ? -0.300 -1.726 16.478 1.00 68.00 89 THR A CA 1
ATOM 669 C C . THR A 1 89 ? 0.550 -0.515 16.875 1.00 68.00 89 THR A C 1
ATOM 671 O O . THR A 1 89 ? 0.726 -0.251 18.065 1.00 68.00 89 THR A O 1
ATOM 674 N N . ALA A 1 90 ? 1.063 0.256 15.909 1.00 64.00 90 ALA A N 1
ATOM 675 C CA . ALA A 1 90 ? 1.896 1.421 16.190 1.00 64.00 90 ALA A CA 1
ATOM 676 C C . ALA A 1 90 ? 1.136 2.511 16.969 1.00 64.00 90 ALA A C 1
ATOM 678 O O . ALA A 1 90 ? 0.138 3.063 16.507 1.00 64.00 90 ALA A O 1
ATOM 679 N N . THR A 1 91 ? 1.673 2.886 18.131 1.00 62.94 91 THR A N 1
ATOM 680 C CA . THR A 1 91 ? 1.192 4.003 18.967 1.00 62.94 91 THR A CA 1
ATOM 681 C C . THR A 1 91 ? 2.046 5.271 18.819 1.00 62.94 91 THR A C 1
ATOM 683 O O . THR A 1 91 ? 1.742 6.301 19.420 1.00 62.94 91 THR A O 1
ATOM 686 N N . GLY A 1 92 ? 3.100 5.219 17.995 1.00 56.75 92 GLY A N 1
ATOM 687 C CA . GLY A 1 92 ? 4.084 6.283 17.793 1.00 56.75 92 GLY A CA 1
ATOM 688 C C . GLY A 1 92 ? 4.825 6.175 16.448 1.00 56.75 92 GLY A C 1
ATOM 689 O O . GLY A 1 92 ? 4.377 5.462 15.545 1.00 56.75 92 GLY A O 1
ATOM 690 N N . PRO A 1 93 ? 5.932 6.917 16.254 1.00 49.34 93 PRO A N 1
ATOM 691 C CA . PRO A 1 93 ? 6.723 6.846 15.031 1.00 49.34 93 PRO A CA 1
ATOM 692 C C . PRO A 1 93 ? 7.495 5.520 14.966 1.00 49.34 93 PRO A C 1
ATOM 694 O O . PRO A 1 93 ? 8.516 5.371 15.618 1.00 49.34 93 PRO A O 1
ATOM 697 N N . GLU A 1 94 ? 7.020 4.593 14.138 1.00 56.53 94 GLU A N 1
ATOM 698 C CA . GLU A 1 94 ? 7.702 3.329 13.824 1.00 56.53 94 GLU A CA 1
ATOM 699 C C . GLU A 1 94 ? 8.038 3.244 12.328 1.00 56.53 94 GLU A C 1
ATOM 701 O O . GLU A 1 94 ? 7.306 3.792 11.484 1.00 56.53 94 GLU A O 1
ATOM 706 N N . THR A 1 95 ? 9.114 2.531 11.979 1.00 55.62 95 THR A N 1
ATOM 707 C CA . THR A 1 95 ? 9.331 2.065 10.601 1.00 55.62 95 THR A CA 1
ATOM 708 C C . THR A 1 95 ? 8.275 1.015 10.302 1.00 55.62 95 THR A C 1
ATOM 710 O O . THR A 1 95 ? 8.217 -0.008 10.972 1.00 55.62 95 THR A O 1
ATOM 713 N N . GLY A 1 96 ? 7.418 1.260 9.308 1.00 55.19 96 GLY A N 1
ATOM 714 C CA . GLY A 1 96 ? 6.243 0.424 9.023 1.00 55.19 96 GLY A CA 1
ATOM 715 C C . GLY A 1 96 ? 6.535 -1.011 8.571 1.00 55.19 96 GLY A C 1
ATOM 716 O O . GLY A 1 96 ? 5.600 -1.666 8.125 1.00 55.19 96 GLY A O 1
ATOM 717 N N . ASN A 1 97 ? 7.795 -1.471 8.650 1.00 51.62 97 ASN A N 1
ATOM 718 C CA . ASN A 1 97 ? 8.282 -2.764 8.166 1.00 51.62 97 ASN A CA 1
ATOM 719 C C . ASN A 1 97 ? 7.660 -3.112 6.811 1.00 51.62 97 ASN A C 1
ATOM 721 O O . ASN A 1 97 ? 7.050 -4.163 6.630 1.00 51.62 97 ASN A O 1
ATOM 725 N N . PHE A 1 98 ? 7.765 -2.165 5.873 1.00 56.00 98 PHE A N 1
ATOM 726 C CA . PHE A 1 98 ? 7.228 -2.300 4.527 1.00 56.00 98 PHE A CA 1
ATOM 727 C C . PHE A 1 98 ? 8.034 -3.358 3.765 1.00 56.00 98 PHE A C 1
ATOM 729 O O . PHE A 1 98 ? 8.935 -3.040 2.995 1.00 56.00 98 PHE A O 1
ATOM 736 N N . ASN A 1 99 ? 7.669 -4.624 3.957 1.00 61.12 99 ASN A N 1
ATOM 737 C CA . ASN A 1 99 ? 8.259 -5.787 3.288 1.00 61.12 99 ASN A CA 1
ATOM 738 C C . ASN A 1 99 ? 7.954 -5.843 1.777 1.00 61.12 99 ASN A C 1
ATOM 740 O O . ASN A 1 99 ? 8.241 -6.845 1.140 1.00 61.12 99 ASN A O 1
ATOM 744 N N . PHE A 1 100 ? 7.354 -4.792 1.211 1.00 67.50 100 PHE A N 1
ATOM 745 C CA . PHE A 1 100 ? 7.018 -4.666 -0.208 1.00 67.50 100 PHE A CA 1
ATOM 746 C C . PHE A 1 100 ? 8.153 -4.066 -1.033 1.00 67.50 100 PHE A C 1
ATOM 748 O O . PHE A 1 100 ? 8.026 -4.038 -2.252 1.00 67.50 100 PHE A O 1
ATOM 755 N N . GLN A 1 101 ? 9.218 -3.564 -0.395 1.00 70.94 101 GLN A N 1
AT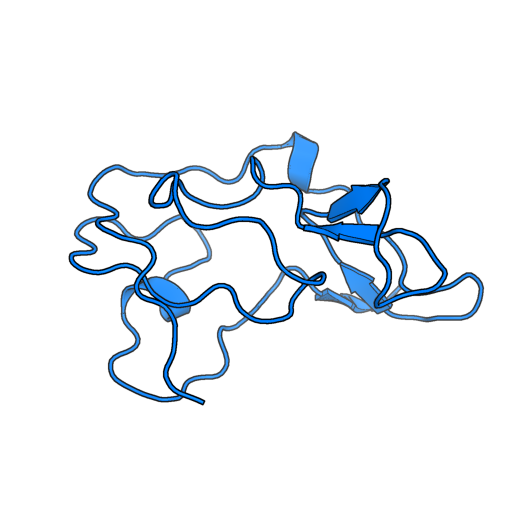OM 756 C CA . GLN A 1 101 ? 10.437 -3.144 -1.081 1.00 70.94 101 GLN A CA 1
ATOM 757 C C . GLN A 1 101 ? 11.407 -4.318 -1.176 1.00 70.94 101 GLN A C 1
ATOM 759 O O . GLN A 1 101 ? 11.769 -4.915 -0.162 1.00 70.94 101 GLN A O 1
ATOM 764 N N . PHE A 1 102 ? 11.886 -4.594 -2.382 1.00 73.38 102 PHE A N 1
ATOM 765 C CA . PHE A 1 102 ? 12.842 -5.664 -2.639 1.00 73.38 102 PHE A CA 1
ATOM 766 C C . PHE A 1 102 ? 14.051 -5.125 -3.392 1.00 73.38 102 PHE A C 1
ATOM 768 O O . PHE A 1 102 ? 13.920 -4.222 -4.222 1.00 73.38 102 PHE A O 1
ATOM 775 N N . SER A 1 103 ? 15.217 -5.709 -3.108 1.00 72.12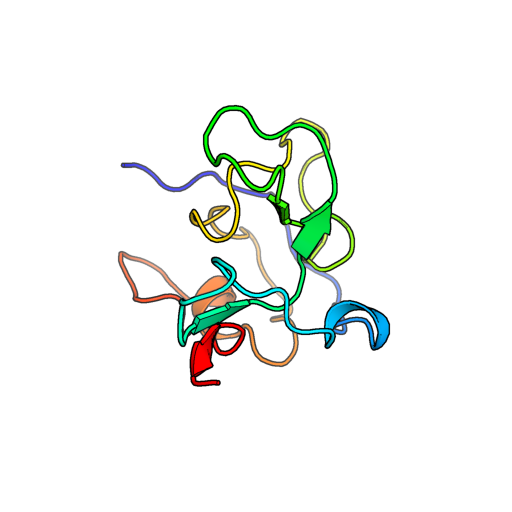 103 SER A N 1
ATOM 776 C CA . SER A 1 103 ? 16.385 -5.550 -3.968 1.00 72.12 103 SER A CA 1
ATOM 777 C C . SER A 1 103 ? 16.226 -6.476 -5.169 1.00 72.12 103 SER A C 1
ATOM 779 O O . SER A 1 103 ? 15.941 -7.662 -4.990 1.00 72.12 103 SER A O 1
ATOM 781 N N . ILE A 1 104 ? 16.410 -5.929 -6.365 1.00 66.00 104 ILE A N 1
ATOM 782 C CA . ILE A 1 104 ? 16.428 -6.655 -7.643 1.00 66.00 104 ILE A CA 1
ATOM 783 C C . ILE A 1 104 ? 17.843 -6.733 -8.206 1.00 66.00 104 ILE A C 1
ATOM 785 O O . ILE A 1 104 ? 18.643 -5.807 -7.927 1.00 66.00 104 ILE A O 1
#

Sequence (104 aa):
SARTNLGPLTTEWKYPDRCTVPVTDCSTCTNAWQGQTCGNNKDNTQGVLDDTDCWPPRKSSIAAGNAVNGWGFYSPAFECPQGYETACTATGPETGNFNFQFSI

Secondary structure (DSSP, 8-state):
-PPPB---B-S--PPPGGGG--EESSTT-SEEESSEEES--TTSTT-EEE-GGGS----TT----BTTS---B-SSBSSPPTT-HHHHH-SS------TTEEE-

Organism: Fusarium oxysporum (strain Fo5176) (NCBI:txid660025)